Protein AF-A0A3D2LAB0-F1 (afdb_monomer)

pLDDT: mean 92.89, std 7.01, range [56.78, 98.12]

Solvent-accessible surface area (backbone atoms only — not comparable to full-atom values): 5096 Å² total; per-residue (Å²): 139,69,94,82,69,57,70,86,77,71,62,80,90,82,68,39,71,48,80,55,68,68,42,81,45,79,37,91,53,82,83,60,75,77,73,61,75,88,44,48,69,54,53,64,72,45,54,91,69,46,56,56,75,63,75,90,86,77,88,86,88,78,96,68,101,64,65,77,85,78,107

Radius of gyration: 19.22 Å; Cα contacts (8 Å, |Δi|>4): 35; chains: 1; bounding box: 38×36×55 Å

Structure (mmCIF, N/CA/C/O backbone):
data_AF-A0A3D2LAB0-F1
#
_entry.id   AF-A0A3D2LAB0-F1
#
loop_
_atom_site.group_PDB
_atom_site.id
_atom_site.type_symbol
_atom_site.label_atom_id
_atom_site.label_alt_id
_atom_site.label_comp_id
_atom_site.label_asym_id
_atom_site.label_entity_id
_atom_site.label_seq_id
_atom_site.pdbx_PDB_ins_code
_atom_site.Cartn_x
_atom_site.Cartn_y
_atom_site.Cartn_z
_atom_site.occupancy
_atom_site.B_iso_or_equiv
_atom_site.auth_seq_id
_atom_site.auth_comp_id
_atom_site.auth_asym_id
_atom_site.auth_atom_id
_atom_site.pdbx_PDB_model_num
ATOM 1 N N . GLY A 1 1 ? 15.673 -17.671 -38.340 1.00 56.78 1 GLY A N 1
ATOM 2 C CA . GLY A 1 1 ? 15.284 -16.262 -38.151 1.00 56.78 1 GLY A CA 1
ATOM 3 C C . GLY A 1 1 ? 14.984 -16.057 -36.687 1.00 56.78 1 GLY A C 1
ATOM 4 O O . GLY A 1 1 ? 14.239 -16.864 -36.155 1.00 56.78 1 GLY A O 1
ATOM 5 N N . ALA A 1 2 ? 15.589 -15.024 -36.09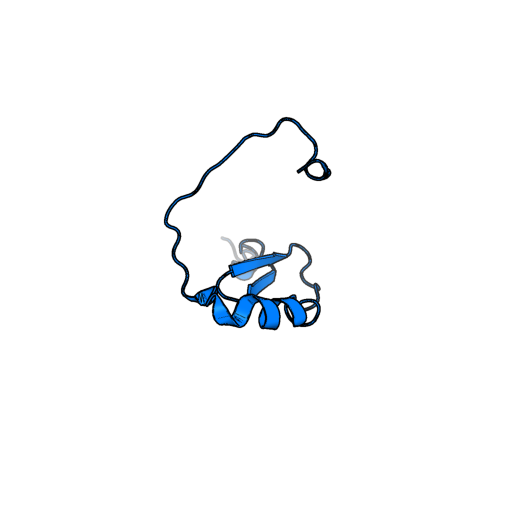5 1.00 64.94 2 ALA A N 1
ATOM 6 C CA . ALA A 1 2 ? 15.650 -14.699 -34.663 1.00 64.94 2 ALA A CA 1
ATOM 7 C C . ALA A 1 2 ? 16.716 -15.459 -33.837 1.00 64.94 2 ALA A C 1
ATOM 9 O O . ALA A 1 2 ? 16.409 -16.026 -32.799 1.00 64.94 2 ALA A O 1
ATOM 10 N N . GLU A 1 3 ? 17.982 -15.432 -34.271 1.00 72.19 3 GLU A N 1
ATOM 11 C CA . GLU A 1 3 ? 19.121 -15.836 -33.414 1.00 72.19 3 GLU A CA 1
ATOM 12 C C . GLU A 1 3 ? 19.448 -14.780 -32.331 1.00 72.19 3 GLU A C 1
ATOM 14 O O . GLU A 1 3 ? 20.114 -15.093 -31.352 1.00 72.19 3 GLU A O 1
ATOM 19 N N . GLU A 1 4 ? 18.926 -13.551 -32.461 1.00 83.00 4 GLU A N 1
ATOM 20 C CA . GLU A 1 4 ? 19.158 -12.427 -31.532 1.00 83.00 4 GLU A CA 1
ATOM 21 C C . GLU A 1 4 ? 17.957 -12.101 -30.619 1.00 83.00 4 GLU A C 1
ATOM 23 O O . GLU A 1 4 ? 18.008 -11.160 -29.826 1.00 83.00 4 GLU A O 1
ATOM 28 N N . PHE A 1 5 ? 16.849 -12.847 -30.710 1.00 85.94 5 PHE A N 1
ATOM 29 C CA . PHE A 1 5 ? 15.688 -12.611 -29.848 1.00 85.94 5 PHE A CA 1
ATOM 30 C C . PHE A 1 5 ? 15.896 -13.252 -28.473 1.00 85.94 5 PHE A C 1
ATOM 32 O O . PHE A 1 5 ? 15.894 -14.474 -28.338 1.00 85.94 5 PHE A O 1
ATOM 39 N N . ALA A 1 6 ? 16.031 -12.417 -27.443 1.00 85.31 6 ALA A N 1
ATOM 40 C CA . ALA A 1 6 ? 16.100 -12.852 -26.055 1.00 85.31 6 ALA A CA 1
ATOM 41 C C . ALA A 1 6 ? 14.749 -12.625 -25.362 1.00 85.31 6 ALA A C 1
ATOM 43 O O . ALA A 1 6 ? 14.471 -11.531 -24.874 1.00 85.31 6 ALA A O 1
ATOM 44 N N . GLU A 1 7 ? 13.927 -13.673 -25.282 1.00 85.50 7 GLU A N 1
ATOM 45 C CA . GLU A 1 7 ? 12.606 -13.648 -24.630 1.00 85.50 7 GLU A CA 1
ATOM 46 C C . GLU A 1 7 ? 12.661 -13.098 -23.192 1.00 85.50 7 GLU A C 1
ATOM 48 O O . GLU A 1 7 ? 11.772 -12.367 -22.759 1.00 85.50 7 GLU A O 1
ATOM 53 N N . SER A 1 8 ? 13.762 -13.354 -22.476 1.00 85.94 8 SER A N 1
ATOM 54 C CA . SER A 1 8 ? 14.015 -12.826 -21.129 1.00 85.94 8 SER A CA 1
ATOM 55 C C . SER A 1 8 ? 13.992 -11.296 -21.045 1.00 85.94 8 SER A C 1
ATOM 57 O O . SER A 1 8 ? 13.688 -10.743 -19.986 1.00 85.94 8 SER A O 1
ATOM 59 N N . ASN A 1 9 ? 14.304 -10.610 -22.147 1.00 84.69 9 ASN A N 1
ATOM 60 C CA . ASN A 1 9 ? 14.328 -9.151 -22.240 1.00 84.69 9 ASN A CA 1
ATOM 61 C C . ASN A 1 9 ? 12.962 -8.570 -22.645 1.00 84.69 9 ASN A C 1
ATOM 63 O O . ASN A 1 9 ? 12.797 -7.353 -22.663 1.00 84.69 9 ASN A O 1
ATOM 67 N N . CYS A 1 10 ? 11.974 -9.421 -22.932 1.00 90.06 10 CYS A N 1
ATOM 68 C CA . CYS A 1 10 ? 10.629 -9.041 -23.361 1.00 90.06 10 CYS A CA 1
ATOM 69 C C . CYS A 1 10 ? 9.581 -9.242 -22.254 1.00 90.06 10 CYS A C 1
ATOM 71 O O . CYS A 1 10 ? 8.430 -9.574 -22.528 1.00 90.06 10 CYS A O 1
ATOM 73 N N . ARG A 1 11 ? 9.971 -9.052 -20.988 1.00 90.69 11 ARG A N 1
ATOM 74 C CA . ARG A 1 11 ? 9.057 -9.135 -19.839 1.00 90.69 11 ARG A CA 1
ATOM 75 C C . ARG A 1 11 ? 8.403 -7.788 -19.529 1.00 90.69 11 ARG A C 1
ATOM 77 O O . ARG A 1 11 ? 8.978 -6.734 -19.791 1.00 90.69 11 ARG A O 1
ATOM 84 N N . LEU A 1 12 ? 7.231 -7.826 -18.894 1.00 93.94 12 LEU A N 1
ATOM 85 C CA . LEU A 1 12 ? 6.583 -6.622 -18.367 1.00 93.94 12 LEU A CA 1
ATOM 86 C C . LEU A 1 12 ? 7.463 -5.945 -17.297 1.00 93.94 12 LEU A C 1
ATOM 88 O O . LEU A 1 12 ? 8.112 -6.654 -16.514 1.00 93.94 12 LEU A O 1
ATOM 92 N N . PRO A 1 13 ? 7.456 -4.600 -17.207 1.00 92.25 13 PRO A N 1
ATOM 93 C CA . PRO A 1 13 ? 8.049 -3.887 -16.081 1.00 92.25 13 PRO A CA 1
ATOM 94 C C . PRO A 1 13 ? 7.524 -4.429 -14.750 1.00 92.25 13 PRO A C 1
ATOM 96 O O . PRO A 1 13 ? 6.347 -4.766 -14.627 1.00 92.25 13 PRO A O 1
ATOM 99 N N . GLN A 1 14 ? 8.410 -4.538 -13.766 1.00 93.31 14 GLN A N 1
ATOM 100 C CA . GLN A 1 14 ? 8.073 -5.051 -12.441 1.00 93.31 14 GLN A CA 1
ATOM 101 C C . GLN A 1 14 ? 7.973 -3.890 -11.453 1.00 93.31 14 GLN A C 1
ATOM 103 O O . GLN A 1 14 ? 8.766 -2.953 -11.521 1.00 93.31 14 GLN A O 1
ATOM 108 N N . LEU A 1 15 ? 7.009 -3.973 -10.536 1.00 96.00 15 LEU A N 1
ATOM 109 C CA . LEU A 1 15 ? 6.837 -3.032 -9.432 1.00 96.00 15 LEU A CA 1
ATOM 110 C C . LEU A 1 15 ? 7.237 -3.692 -8.126 1.00 96.00 15 LEU A C 1
ATOM 112 O O . LEU A 1 15 ? 6.974 -4.879 -7.910 1.00 96.00 15 LEU A O 1
ATOM 116 N N . ARG A 1 16 ? 7.824 -2.906 -7.227 1.00 97.00 16 ARG A N 1
ATOM 117 C CA . ARG A 1 16 ? 8.041 -3.357 -5.861 1.00 97.00 16 ARG A CA 1
ATOM 118 C C . ARG A 1 16 ? 6.684 -3.435 -5.164 1.00 97.00 16 ARG A C 1
ATOM 120 O O . ARG A 1 16 ? 5.925 -2.471 -5.193 1.00 97.00 16 ARG A O 1
ATOM 127 N N . THR A 1 17 ? 6.368 -4.583 -4.569 1.00 97.50 17 THR A N 1
ATOM 128 C CA . THR A 1 17 ? 5.099 -4.797 -3.862 1.00 97.50 17 THR A CA 1
ATOM 129 C C . THR A 1 17 ? 5.315 -5.417 -2.489 1.00 97.50 17 THR A C 1
ATOM 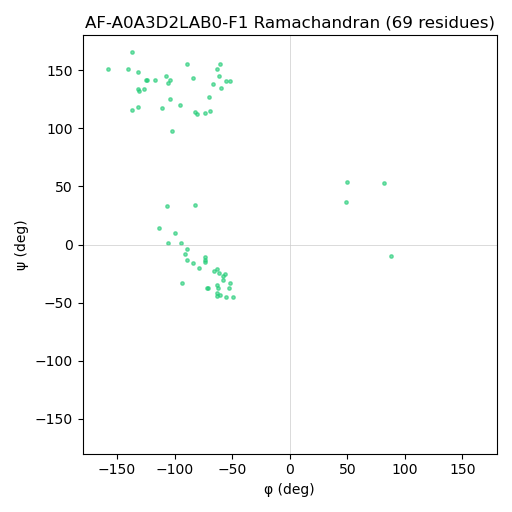131 O O . THR A 1 17 ? 6.270 -6.168 -2.279 1.00 97.50 17 THR A O 1
ATOM 134 N N . GLU A 1 18 ? 4.434 -5.081 -1.549 1.00 97.00 18 GLU A N 1
ATOM 135 C CA . GLU A 1 18 ? 4.432 -5.592 -0.176 1.00 97.00 18 GLU A CA 1
ATOM 136 C C . GLU A 1 18 ? 2.990 -5.844 0.285 1.00 97.00 18 GLU A C 1
ATOM 138 O O . GLU A 1 18 ? 2.060 -5.174 -0.165 1.00 97.00 18 GLU A O 1
ATOM 143 N N . ILE A 1 19 ? 2.806 -6.806 1.192 1.00 96.50 19 ILE A N 1
ATOM 144 C CA . ILE A 1 19 ? 1.531 -7.033 1.881 1.00 96.50 19 ILE A CA 1
ATOM 145 C C . ILE A 1 19 ? 1.656 -6.493 3.305 1.00 96.50 19 ILE A C 1
ATOM 147 O O . I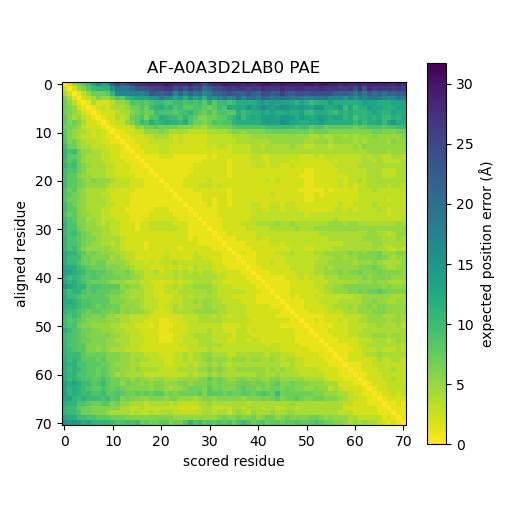LE A 1 19 ? 2.545 -6.914 4.045 1.00 96.50 19 ILE A O 1
ATOM 151 N N . TRP A 1 20 ? 0.744 -5.607 3.703 1.00 95.25 20 TRP A N 1
ATOM 152 C CA . TRP A 1 20 ? 0.655 -5.080 5.066 1.00 95.25 20 TRP A CA 1
ATOM 153 C C . TRP A 1 20 ? -0.786 -5.167 5.561 1.00 95.25 20 TRP A C 1
ATOM 155 O O . TRP A 1 20 ? -1.670 -4.565 4.963 1.00 95.25 20 TRP A O 1
ATOM 165 N N . GLU A 1 21 ? -1.036 -5.931 6.630 1.00 95.31 21 GLU A N 1
ATOM 166 C CA . GLU A 1 21 ? -2.367 -6.058 7.256 1.00 95.31 21 GLU A CA 1
ATOM 167 C C . GLU A 1 21 ? -3.513 -6.356 6.254 1.00 95.31 21 GLU A C 1
ATOM 169 O O . GLU A 1 21 ? -4.627 -5.863 6.388 1.00 95.31 21 GLU A O 1
ATOM 174 N N . GLY A 1 22 ? -3.231 -7.159 5.217 1.00 94.88 22 GLY A N 1
ATOM 175 C CA . GLY A 1 22 ? -4.176 -7.513 4.143 1.00 94.88 22 GLY A CA 1
ATOM 176 C C . GLY A 1 22 ? -4.223 -6.550 2.952 1.00 94.88 22 GLY A C 1
ATOM 177 O O . GLY A 1 22 ? -4.802 -6.895 1.923 1.00 94.88 22 GLY A O 1
ATOM 178 N N . PHE A 1 23 ? -3.582 -5.385 3.044 1.00 95.81 23 PHE A N 1
ATOM 179 C CA . PHE A 1 23 ? -3.448 -4.435 1.940 1.00 95.81 23 PHE A CA 1
ATOM 180 C C . PHE A 1 23 ? -2.269 -4.794 1.038 1.00 95.81 23 PHE A C 1
ATOM 182 O O . PHE A 1 23 ? -1.211 -5.204 1.517 1.00 95.81 23 PHE A O 1
ATOM 189 N N . VAL A 1 24 ? -2.438 -4.586 -0.270 1.00 96.94 24 VAL A N 1
ATOM 190 C CA . VAL A 1 24 ? -1.354 -4.654 -1.257 1.00 96.94 24 VAL A CA 1
ATOM 191 C C . VAL A 1 24 ? -0.825 -3.246 -1.487 1.00 96.94 24 VAL A C 1
ATOM 193 O O . VAL A 1 24 ? -1.562 -2.362 -1.923 1.00 96.94 24 VAL A O 1
ATOM 196 N N . LEU A 1 25 ? 0.454 -3.044 -1.205 1.00 97.06 25 LEU A N 1
ATOM 197 C CA . LEU A 1 25 ? 1.159 -1.787 -1.423 1.00 97.06 25 LEU A CA 1
ATOM 198 C C . LEU A 1 25 ? 2.070 -1.939 -2.637 1.00 97.06 25 LEU A C 1
ATOM 200 O O . LEU A 1 25 ? 2.717 -2.974 -2.796 1.00 97.06 25 LEU A O 1
ATOM 204 N N . ALA A 1 26 ? 2.131 -0.909 -3.477 1.00 97.12 26 ALA A N 1
ATOM 205 C CA . ALA A 1 26 ? 2.995 -0.864 -4.651 1.00 97.12 26 ALA A CA 1
ATOM 206 C C . ALA A 1 26 ? 3.891 0.375 -4.604 1.00 97.12 26 ALA A C 1
ATOM 208 O O . ALA A 1 26 ? 3.451 1.452 -4.200 1.00 97.12 26 ALA A O 1
ATOM 209 N N . ASN A 1 27 ? 5.139 0.220 -5.038 1.00 97.31 27 ASN A N 1
ATOM 210 C CA . ASN A 1 27 ? 6.110 1.298 -5.135 1.00 97.31 27 ASN A CA 1
ATOM 211 C C . ASN A 1 27 ? 6.805 1.273 -6.507 1.00 97.31 27 ASN A C 1
ATOM 213 O O . ASN A 1 27 ? 7.205 0.214 -6.999 1.00 97.31 27 ASN A O 1
ATOM 217 N N . PHE A 1 28 ? 6.914 2.453 -7.124 1.00 97.25 28 PHE A N 1
ATOM 218 C CA . PHE A 1 28 ? 7.600 2.658 -8.402 1.00 97.25 28 PHE A CA 1
ATOM 219 C C . PHE A 1 28 ? 9.123 2.713 -8.254 1.00 97.25 28 PHE A C 1
ATOM 221 O O . PHE A 1 28 ? 9.827 2.494 -9.237 1.00 97.25 28 PHE A O 1
ATOM 228 N N . ASP A 1 29 ? 9.624 2.991 -7.049 1.00 96.75 29 ASP A N 1
ATOM 229 C CA . ASP A 1 29 ? 11.047 2.931 -6.737 1.00 96.75 29 ASP A CA 1
ATOM 230 C C . ASP A 1 29 ? 11.455 1.473 -6.419 1.00 96.75 29 ASP A C 1
ATOM 232 O O . ASP A 1 29 ? 10.982 0.907 -5.423 1.00 96.75 29 ASP A O 1
ATOM 236 N N . PRO A 1 30 ? 12.298 0.833 -7.257 1.00 94.81 30 PRO A N 1
ATOM 237 C CA . PRO A 1 30 ? 12.745 -0.541 -7.033 1.00 94.81 30 PRO A CA 1
ATOM 238 C C . PRO A 1 30 ? 13.623 -0.685 -5.783 1.00 94.81 30 PRO A C 1
ATOM 240 O O . PRO A 1 30 ? 13.670 -1.779 -5.214 1.00 94.81 30 PRO A O 1
ATOM 243 N N . ASP A 1 31 ? 14.258 0.402 -5.338 1.00 95.94 31 ASP A N 1
ATOM 244 C CA . ASP A 1 31 ? 15.186 0.437 -4.207 1.00 95.94 31 ASP A CA 1
ATOM 245 C C . ASP A 1 31 ? 14.516 0.948 -2.917 1.00 95.94 31 ASP A C 1
ATOM 247 O O . ASP A 1 31 ? 15.180 1.189 -1.904 1.00 95.94 31 ASP A O 1
ATOM 251 N N . ALA A 1 32 ? 13.185 1.089 -2.921 1.00 96.12 32 ALA A N 1
ATOM 252 C CA . ALA A 1 32 ? 12.443 1.561 -1.762 1.00 96.12 32 ALA A CA 1
ATOM 253 C C . ALA A 1 32 ? 12.629 0.653 -0.536 1.00 96.12 32 ALA A C 1
ATOM 255 O O . ALA A 1 32 ? 12.491 -0.575 -0.600 1.00 96.12 32 ALA A O 1
ATOM 256 N N . ALA A 1 33 ? 12.859 1.285 0.617 1.00 95.94 33 ALA A N 1
ATOM 257 C CA . ALA A 1 33 ? 12.893 0.604 1.904 1.00 95.94 33 ALA A CA 1
ATOM 258 C C . ALA A 1 33 ? 11.541 -0.075 2.227 1.00 95.94 33 ALA A C 1
ATOM 260 O O . ALA A 1 33 ? 10.501 0.381 1.743 1.00 95.94 33 ALA A O 1
ATOM 261 N N . PRO A 1 34 ? 11.532 -1.130 3.067 1.00 95.25 34 PRO A N 1
ATOM 262 C CA . PRO A 1 34 ? 10.299 -1.795 3.482 1.00 95.25 34 PRO A CA 1
ATOM 263 C C . PRO A 1 34 ? 9.282 -0.835 4.105 1.00 95.25 34 PRO A C 1
ATOM 265 O O . PRO A 1 34 ? 9.654 0.035 4.897 1.00 95.25 34 PRO A O 1
ATOM 268 N N . PHE A 1 35 ? 7.997 -1.029 3.803 1.00 94.62 35 PHE A N 1
ATOM 269 C CA . PHE A 1 35 ? 6.932 -0.154 4.301 1.00 94.62 35 PHE A CA 1
ATOM 270 C C . PHE A 1 35 ? 6.653 -0.344 5.795 1.00 94.62 35 PHE A C 1
ATOM 272 O O . PHE A 1 35 ? 6.366 0.625 6.490 1.00 94.62 35 PHE A O 1
ATOM 279 N N . ALA A 1 36 ? 6.720 -1.581 6.294 1.00 92.62 36 ALA A N 1
ATOM 280 C CA . ALA A 1 36 ? 6.243 -1.925 7.635 1.00 92.62 36 ALA A CA 1
ATOM 281 C C . ALA A 1 36 ? 6.983 -1.228 8.805 1.00 92.62 36 ALA A C 1
ATOM 283 O O . ALA A 1 36 ? 6.299 -0.742 9.708 1.00 92.62 36 ALA A O 1
ATOM 284 N N . PRO A 1 37 ? 8.332 -1.121 8.838 1.00 94.00 37 PRO A N 1
ATOM 285 C CA . PRO A 1 37 ? 9.032 -0.616 10.023 1.00 94.00 37 PRO A CA 1
ATOM 286 C C . PRO A 1 37 ? 8.659 0.824 10.433 1.00 94.00 37 PRO A C 1
ATOM 288 O O . PRO A 1 37 ? 8.433 1.048 11.624 1.00 94.00 37 PRO A O 1
ATOM 291 N N . PRO A 1 38 ? 8.533 1.803 9.512 1.00 93.62 38 PRO A N 1
ATOM 292 C CA . PRO A 1 38 ? 8.095 3.157 9.864 1.00 93.62 38 PRO A CA 1
ATOM 293 C C . PRO A 1 38 ? 6.673 3.263 10.440 1.00 93.62 38 PRO A C 1
ATOM 295 O O . PRO A 1 38 ? 6.367 4.257 11.097 1.00 93.62 38 PRO A O 1
ATOM 298 N N . VAL A 1 39 ? 5.801 2.278 10.196 1.00 92.56 39 VAL A N 1
ATOM 299 C CA . VAL A 1 39 ? 4.367 2.323 10.549 1.00 92.56 39 VAL A CA 1
ATOM 300 C C . VAL A 1 39 ? 3.962 1.316 11.628 1.00 92.56 39 VAL A C 1
ATOM 302 O O . VAL A 1 39 ? 2.773 1.081 11.846 1.00 92.56 39 VAL A O 1
ATOM 305 N N . GLU A 1 40 ? 4.921 0.726 12.343 1.00 92.19 40 GLU A N 1
ATOM 306 C CA . GLU A 1 40 ? 4.647 -0.312 13.349 1.00 92.19 40 GLU A CA 1
ATOM 307 C C . GLU A 1 40 ? 3.683 0.164 14.456 1.00 92.19 40 GLU A C 1
ATOM 309 O O . GLU A 1 40 ? 2.875 -0.600 14.987 1.00 92.19 40 GLU A O 1
ATOM 314 N N . THR A 1 41 ? 3.693 1.460 14.775 1.00 94.19 41 THR A N 1
ATOM 315 C CA . THR A 1 41 ? 2.746 2.053 15.731 1.00 94.19 41 THR A CA 1
ATOM 316 C C . THR A 1 41 ? 1.294 1.949 15.260 1.00 94.19 41 THR A C 1
ATOM 318 O O . THR A 1 41 ? 0.405 1.728 16.087 1.00 94.19 41 THR A O 1
ATOM 321 N N . PHE A 1 42 ? 1.037 2.041 13.951 1.00 93.25 42 PHE A N 1
ATOM 322 C CA . PHE A 1 42 ? -0.300 1.852 13.386 1.00 93.25 42 PHE A CA 1
ATOM 323 C C . PHE A 1 42 ? -0.740 0.399 13.444 1.00 93.25 42 PHE A C 1
ATOM 325 O O . PHE A 1 42 ? -1.897 0.138 13.762 1.00 93.25 42 PHE A O 1
ATOM 332 N N . ARG A 1 43 ? 0.174 -0.551 13.229 1.00 89.75 43 ARG A N 1
ATOM 333 C CA . ARG A 1 43 ? -0.137 -1.977 13.380 1.00 89.75 43 ARG A CA 1
ATOM 334 C C . ARG A 1 43 ? -0.688 -2.280 14.776 1.00 89.75 43 ARG A C 1
ATOM 336 O O . ARG A 1 43 ? -1.734 -2.909 14.898 1.00 89.75 43 ARG A O 1
ATOM 343 N N . LYS A 1 44 ? -0.057 -1.740 15.824 1.00 89.31 44 LYS A N 1
ATOM 344 C CA . LYS A 1 44 ? -0.567 -1.855 17.201 1.00 89.31 44 LYS A CA 1
ATOM 345 C C . LYS A 1 44 ? -1.921 -1.167 17.389 1.00 89.31 44 LYS A C 1
ATOM 347 O O . LYS A 1 44 ? -2.791 -1.696 18.070 1.00 89.31 44 LYS A O 1
ATOM 352 N N . TYR A 1 45 ? -2.100 0.018 16.812 1.00 93.94 45 TYR A N 1
ATOM 353 C CA . TYR A 1 45 ? -3.365 0.748 16.912 1.00 93.94 45 TYR A CA 1
ATOM 354 C C . TYR A 1 45 ? -4.534 -0.026 16.278 1.00 93.94 45 TYR A C 1
ATOM 356 O O . TYR A 1 45 ? -5.637 -0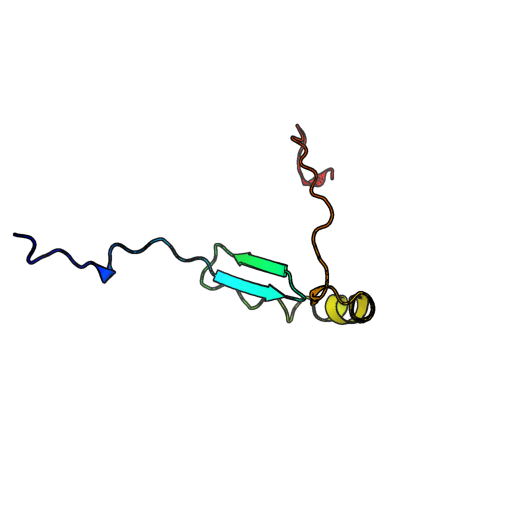.032 16.827 1.00 93.94 45 TYR A O 1
ATOM 364 N N . PHE A 1 46 ? -4.288 -0.717 15.161 1.00 94.38 46 PHE A N 1
ATOM 365 C CA . PHE A 1 46 ? -5.317 -1.426 14.402 1.00 94.38 46 PHE A CA 1
ATOM 366 C C . PHE A 1 46 ? -5.472 -2.918 14.737 1.00 94.38 46 PHE A C 1
ATOM 368 O O . PHE A 1 46 ? -6.334 -3.574 14.152 1.00 94.38 46 PHE A O 1
ATOM 375 N N . GLU A 1 47 ? -4.710 -3.453 15.693 1.00 93.31 47 GLU A N 1
ATOM 376 C CA . GLU A 1 47 ? -4.668 -4.888 16.022 1.00 93.31 47 GLU A CA 1
ATOM 377 C C . GLU A 1 47 ? -6.069 -5.506 16.211 1.00 93.31 47 GLU A C 1
ATOM 379 O O 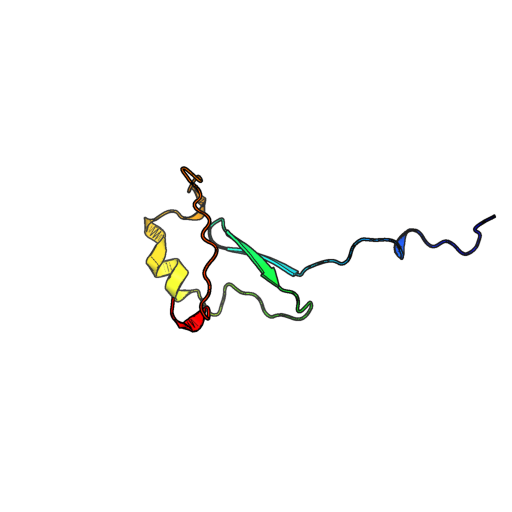. GLU A 1 47 ? -6.398 -6.541 15.630 1.00 93.31 47 GLU A O 1
ATOM 384 N N . ASN A 1 48 ? -6.949 -4.817 16.942 1.00 96.19 48 ASN A N 1
ATOM 385 C CA . ASN A 1 48 ? -8.296 -5.310 17.249 1.00 96.19 48 ASN A CA 1
ATOM 386 C C . ASN A 1 48 ? -9.273 -5.275 16.060 1.00 96.19 48 ASN A C 1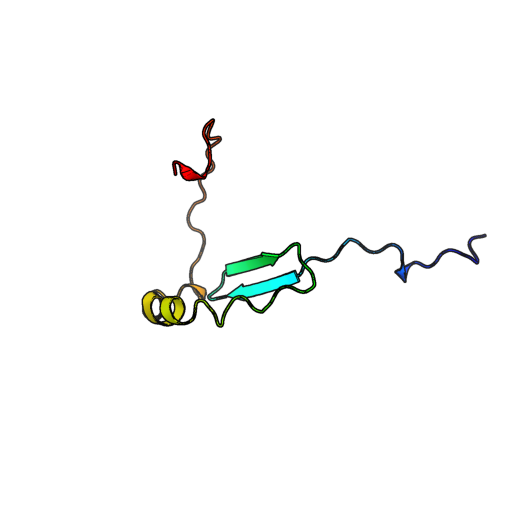
ATOM 388 O O . ASN A 1 48 ? -10.348 -5.873 16.136 1.00 96.19 48 ASN A O 1
ATOM 392 N N . PHE A 1 49 ? -8.934 -4.584 14.969 1.00 96.00 49 PHE A N 1
ATOM 393 C CA . PHE A 1 49 ? -9.795 -4.487 13.788 1.00 96.00 49 PHE A CA 1
ATOM 394 C C . PHE A 1 49 ? -9.638 -5.677 12.843 1.00 96.00 49 PHE A C 1
ATOM 396 O O . PHE A 1 49 ? -10.520 -5.888 12.012 1.00 96.00 49 PHE A O 1
ATOM 403 N N . ARG A 1 50 ? -8.559 -6.466 12.984 1.00 95.12 50 ARG A N 1
ATOM 404 C CA . ARG A 1 50 ? -8.258 -7.623 12.122 1.00 95.12 50 ARG A CA 1
ATOM 405 C C . ARG A 1 50 ? -8.340 -7.259 10.640 1.00 95.12 50 ARG A C 1
ATOM 407 O O . ARG A 1 50 ? -9.073 -7.879 9.872 1.00 95.12 50 ARG A O 1
ATOM 414 N N . LEU A 1 51 ? -7.608 -6.216 10.253 1.00 95.62 51 LEU A N 1
ATOM 415 C CA . LEU A 1 51 ? -7.646 -5.662 8.896 1.00 95.62 51 LEU A CA 1
ATOM 416 C C . LEU A 1 51 ? -7.406 -6.740 7.823 1.00 95.62 51 LEU A C 1
ATOM 418 O O . LEU A 1 51 ? -8.109 -6.764 6.816 1.00 95.62 51 LEU A O 1
ATOM 422 N N . ALA A 1 52 ? -6.515 -7.699 8.094 1.00 96.12 52 ALA A N 1
ATOM 423 C CA . ALA A 1 52 ? -6.218 -8.809 7.190 1.00 96.12 52 ALA A CA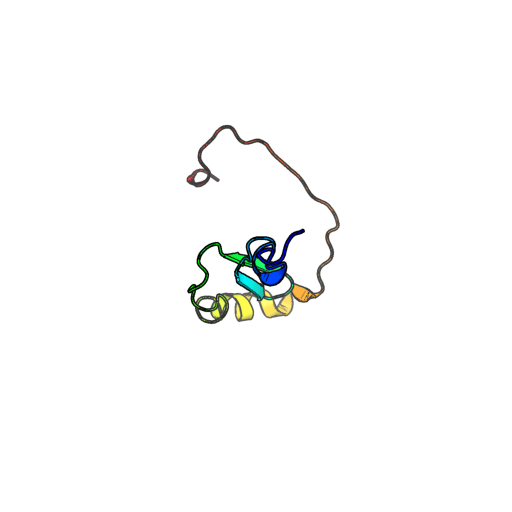 1
ATOM 424 C C . ALA A 1 52 ? -7.419 -9.726 6.879 1.00 96.12 52 ALA A C 1
ATOM 426 O O . ALA A 1 52 ? -7.450 -10.363 5.825 1.00 96.12 52 ALA A O 1
ATOM 427 N N . ASP A 1 53 ? -8.416 -9.775 7.765 1.00 97.31 53 ASP A N 1
ATOM 428 C CA . ASP A 1 53 ? -9.613 -10.607 7.608 1.00 97.31 53 ASP A CA 1
ATOM 429 C C . ASP A 1 53 ? -10.754 -9.870 6.886 1.00 97.31 53 ASP A C 1
ATOM 431 O O . ASP A 1 53 ? -11.779 -10.478 6.550 1.00 97.31 53 ASP A O 1
ATOM 435 N N . MET A 1 54 ? -10.611 -8.560 6.651 1.00 96.94 54 MET A N 1
ATOM 436 C CA . MET A 1 54 ? -11.669 -7.738 6.072 1.00 96.94 54 MET A CA 1
ATOM 437 C C . MET A 1 54 ? -12.032 -8.171 4.647 1.00 96.94 54 MET A C 1
ATOM 439 O O . MET A 1 54 ? -11.228 -8.697 3.874 1.00 96.94 54 MET A O 1
ATOM 443 N N . LYS A 1 55 ? -13.296 -7.927 4.291 1.00 97.25 55 LYS A N 1
ATOM 444 C CA . LYS A 1 55 ? -13.844 -8.155 2.953 1.00 97.25 55 LYS A CA 1
ATOM 445 C C . LYS A 1 55 ? -14.440 -6.860 2.430 1.00 97.25 55 LYS A C 1
ATOM 447 O O . LYS A 1 55 ? -15.079 -6.120 3.175 1.00 97.25 55 LYS A O 1
ATOM 452 N N . VAL A 1 56 ? -14.251 -6.612 1.139 1.00 97.06 56 VAL A N 1
ATOM 453 C CA . VAL A 1 56 ? -14.881 -5.480 0.460 1.00 97.06 56 VAL A CA 1
ATOM 454 C C . VAL A 1 56 ? -16.380 -5.747 0.382 1.00 97.06 56 VAL A C 1
ATOM 456 O O . VAL A 1 56 ? -16.813 -6.700 -0.260 1.00 97.06 56 VAL A O 1
ATOM 459 N N . VAL A 1 57 ? -17.165 -4.914 1.061 1.00 98.12 57 VAL A N 1
ATOM 460 C CA . VAL A 1 57 ? -18.635 -4.957 1.005 1.00 98.12 57 VAL A CA 1
ATOM 461 C C . VAL A 1 57 ? -19.163 -3.993 -0.057 1.00 98.12 57 VAL A C 1
ATOM 463 O O . VAL A 1 57 ? -20.175 -4.269 -0.696 1.00 98.12 57 VAL A O 1
ATOM 466 N N . HIS A 1 58 ? -18.475 -2.868 -0.261 1.00 97.44 58 HIS A N 1
ATOM 467 C CA . HIS A 1 58 ? -18.839 -1.854 -1.242 1.00 97.44 58 HIS A CA 1
ATOM 468 C C . HIS A 1 58 ? -17.620 -1.001 -1.626 1.00 97.44 58 HIS A C 1
ATOM 470 O O . HIS A 1 58 ? -16.731 -0.801 -0.797 1.00 97.44 58 HIS A O 1
ATOM 476 N N . THR A 1 59 ? -17.610 -0.473 -2.852 1.00 97.38 59 THR A N 1
ATOM 477 C CA . THR A 1 59 ? -16.577 0.433 -3.376 1.00 97.38 59 THR A CA 1
ATOM 478 C C . THR A 1 59 ? -17.264 1.639 -4.003 1.00 97.38 59 THR A C 1
ATOM 480 O O . THR A 1 59 ? -18.216 1.477 -4.763 1.00 97.38 59 THR A O 1
ATOM 483 N N . LEU A 1 60 ? -16.788 2.836 -3.663 1.00 96.69 60 LEU A N 1
ATOM 484 C CA . LEU A 1 60 ? -17.263 4.107 -4.202 1.00 96.69 60 LEU A CA 1
ATOM 485 C C . LEU A 1 60 ? -16.120 4.786 -4.956 1.00 96.69 60 LEU A C 1
ATOM 487 O O . LEU A 1 60 ? -14.982 4.760 -4.489 1.00 96.69 60 LEU A O 1
ATOM 491 N N . GLU A 1 61 ? -16.441 5.423 -6.077 1.00 96.44 61 GLU A N 1
ATOM 492 C CA . GLU A 1 61 ? -15.499 6.173 -6.908 1.00 96.44 61 GLU A CA 1
ATOM 493 C C . GLU A 1 61 ? -16.045 7.585 -7.137 1.00 96.44 61 GLU A C 1
ATOM 495 O O . GLU A 1 61 ? -17.232 7.760 -7.419 1.00 96.44 61 GLU A O 1
ATOM 500 N N . PHE A 1 62 ? -15.183 8.592 -6.978 1.00 93.62 62 PHE A N 1
ATOM 501 C CA . PHE A 1 62 ? -15.539 10.001 -7.131 1.00 93.62 62 PHE A CA 1
ATOM 502 C C . PHE A 1 62 ? -14.459 10.738 -7.917 1.00 93.62 62 PHE A C 1
ATOM 504 O O . PHE A 1 62 ? -13.342 10.920 -7.424 1.00 93.62 62 PHE A O 1
ATOM 511 N N . ASP A 1 63 ? -14.816 11.242 -9.095 1.00 95.00 63 ASP A N 1
ATOM 512 C CA . ASP A 1 63 ? -13.973 12.180 -9.826 1.00 95.00 63 ASP A CA 1
ATOM 513 C C . ASP A 1 63 ? -14.039 13.546 -9.141 1.00 95.00 63 ASP A C 1
ATOM 515 O O . ASP A 1 63 ? -15.089 14.187 -9.076 1.00 95.00 63 ASP A O 1
ATOM 519 N N . SER A 1 64 ? -12.913 13.967 -8.569 1.00 94.50 64 SER A N 1
ATOM 520 C CA . SER A 1 64 ? -12.821 15.194 -7.778 1.00 94.50 64 SER A CA 1
ATOM 521 C C . SER A 1 64 ? -11.991 16.242 -8.514 1.00 94.50 64 SER A C 1
ATOM 523 O O . SER A 1 64 ? -10.796 16.056 -8.734 1.00 94.50 64 SER A O 1
ATOM 525 N N . GLU A 1 65 ? -12.605 17.377 -8.855 1.00 95.19 65 GLU A N 1
ATOM 526 C CA . GLU A 1 65 ? -11.966 18.488 -9.585 1.00 95.19 65 GLU A CA 1
ATOM 527 C C . GLU A 1 65 ? -11.153 19.426 -8.670 1.00 95.19 65 GLU A C 1
ATOM 529 O O . GLU A 1 65 ? -11.081 20.639 -8.871 1.00 95.19 65 GLU A O 1
ATOM 534 N N . TRP A 1 66 ? -10.526 18.878 -7.630 1.00 95.00 66 TRP A N 1
ATOM 535 C CA . TRP A 1 66 ? -9.676 19.630 -6.710 1.00 95.00 66 TRP A CA 1
ATOM 536 C C . TRP A 1 66 ? -8.395 18.874 -6.368 1.00 95.00 66 TRP A C 1
ATOM 538 O O . TRP A 1 66 ? -8.234 17.684 -6.626 1.00 95.00 66 TRP A O 1
ATOM 548 N N . ASN A 1 67 ? -7.432 19.594 -5.790 1.00 96.88 67 ASN A N 1
ATOM 549 C CA . ASN A 1 67 ? -6.160 19.009 -5.389 1.00 96.88 67 ASN A CA 1
ATOM 550 C C . ASN A 1 67 ? -6.344 17.996 -4.247 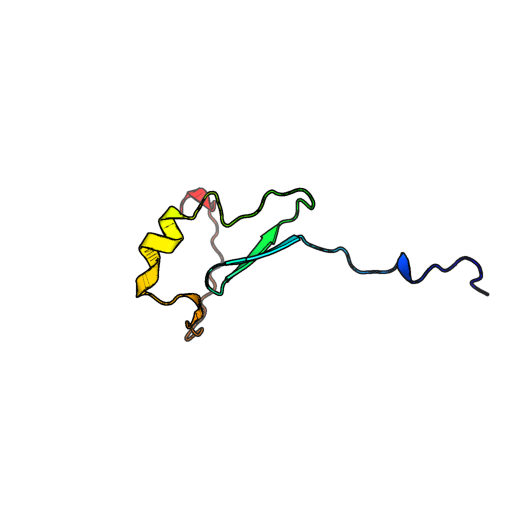1.00 96.88 67 ASN A C 1
ATOM 552 O O . ASN A 1 67 ? -7.025 18.291 -3.269 1.00 96.88 67 ASN A O 1
ATOM 556 N N . TRP A 1 68 ? -5.639 16.864 -4.318 1.00 95.81 68 TRP A N 1
ATOM 557 C CA . TRP A 1 68 ? -5.703 15.794 -3.313 1.00 95.81 68 TRP A CA 1
ATOM 558 C C . TRP A 1 68 ? -5.388 16.242 -1.877 1.00 95.81 68 TRP A C 1
ATOM 560 O O . TRP A 1 68 ? -5.861 15.618 -0.940 1.00 95.81 68 TRP A O 1
ATOM 570 N N . LYS A 1 69 ? -4.621 17.326 -1.684 1.00 96.44 69 LYS A N 1
ATOM 571 C CA . LYS A 1 69 ? -4.281 17.853 -0.347 1.00 96.44 69 LYS A CA 1
ATOM 572 C C . LYS A 1 69 ? -5.443 18.560 0.363 1.00 96.44 69 LYS A C 1
ATOM 574 O O . LYS A 1 69 ? -5.278 18.953 1.511 1.00 96.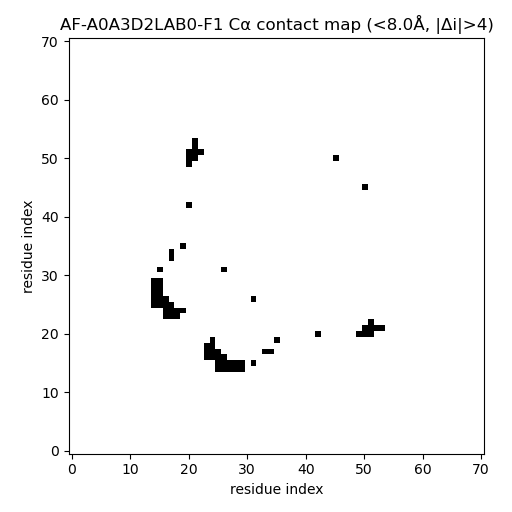44 69 LYS A O 1
ATOM 579 N N . VAL A 1 70 ? -6.545 18.824 -0.341 1.00 94.81 70 VAL A N 1
ATOM 580 C CA . VAL A 1 70 ? -7.760 19.439 0.225 1.00 94.81 70 VAL A CA 1
ATOM 581 C C . VAL A 1 70 ? -8.722 18.372 0.768 1.00 94.81 70 VAL A C 1
ATOM 583 O O . VAL A 1 70 ? -9.658 18.720 1.482 1.00 94.81 70 VAL A O 1
ATOM 586 N N . LEU A 1 71 ? -8.488 17.098 0.428 1.00 86.56 71 LEU A N 1
ATOM 587 C CA . LEU A 1 71 ? -9.207 15.956 0.990 1.00 86.56 71 LEU A CA 1
ATOM 588 C C . LEU A 1 71 ? -8.882 15.773 2.482 1.00 86.56 71 LEU A C 1
ATOM 590 O O . LEU A 1 71 ? -7.700 15.962 2.852 1.00 86.56 71 LEU A O 1
#

Foldseek 3Di:
DCPPDDVVVVDDDDWDWDADLLDIDTDPDPPDDDPCPVCVVVCVVCVVVSSNPDDDPDDDDDDDPDDPVVD

Mean predicted aligned error: 5.21 Å

Secondary structure (DSSP, 8-state):
--SS--GGGSPPPP-EEEEETTEEEEES-TTPPPSTGGGHHHHHHHGGG-GGG-----------SS-GGG-

Sequence (71 aa):
GAEEFAESNCRLPQLRTEIWEGFVLANFDPDAAPFAPPVETFRKYFENFRLADMKVVHTLEFDSEWNWKVL